Protein AF-A0A6V7PMR2-F1 (afdb_monomer)

Structure (mmCIF, N/CA/C/O backbone):
data_AF-A0A6V7PMR2-F1
#
_entry.id   AF-A0A6V7PMR2-F1
#
loop_
_atom_site.group_PDB
_atom_site.id
_atom_site.type_symbol
_atom_site.label_atom_id
_atom_site.label_alt_id
_atom_site.label_comp_id
_atom_site.label_asym_id
_atom_site.label_entity_id
_atom_site.label_seq_id
_atom_site.pdbx_PDB_ins_code
_atom_site.Cartn_x
_atom_site.Cartn_y
_atom_site.Cartn_z
_atom_site.occupancy
_atom_site.B_iso_or_equiv
_atom_site.auth_seq_id
_atom_site.auth_comp_id
_atom_site.auth_asym_id
_atom_site.auth_atom_id
_atom_site.pdbx_PDB_model_num
ATOM 1 N N . MET A 1 1 ? 11.634 18.131 8.651 1.00 48.59 1 MET A N 1
ATOM 2 C CA . MET A 1 1 ? 10.506 17.208 8.405 1.00 48.59 1 MET A CA 1
ATOM 3 C C . MET A 1 1 ? 11.095 15.805 8.409 1.00 48.59 1 MET A C 1
ATOM 5 O O . MET A 1 1 ? 12.036 15.586 7.660 1.00 48.59 1 MET A O 1
ATOM 9 N N . ILE A 1 2 ? 10.686 14.928 9.329 1.00 55.84 2 ILE A N 1
ATOM 10 C CA . ILE A 1 2 ? 11.237 13.565 9.428 1.00 55.84 2 ILE A CA 1
ATOM 11 C C . ILE A 1 2 ? 10.673 12.755 8.260 1.00 55.84 2 ILE A C 1
ATOM 13 O O . ILE A 1 2 ? 9.455 12.665 8.118 1.00 55.84 2 ILE A O 1
ATOM 17 N N . ASP A 1 3 ? 11.544 12.195 7.421 1.00 69.50 3 ASP A N 1
ATOM 18 C CA . ASP A 1 3 ? 11.130 11.263 6.373 1.00 69.50 3 ASP A CA 1
ATOM 19 C C . ASP A 1 3 ? 10.827 9.895 7.001 1.00 69.50 3 ASP A C 1
ATOM 21 O O . ASP A 1 3 ? 11.698 9.033 7.130 1.00 69.50 3 ASP A O 1
ATOM 25 N N . TYR A 1 4 ? 9.574 9.720 7.424 1.00 75.19 4 TYR A N 1
ATOM 26 C CA . TYR A 1 4 ? 9.059 8.473 7.997 1.00 75.19 4 TYR A CA 1
ATOM 27 C C . TYR A 1 4 ? 9.121 7.279 7.034 1.00 75.19 4 TYR A C 1
ATOM 29 O O . TYR A 1 4 ? 9.028 6.139 7.489 1.00 75.19 4 TYR A O 1
ATOM 37 N N . TRP A 1 5 ? 9.276 7.525 5.730 1.00 84.56 5 TRP A N 1
ATOM 38 C CA . TRP A 1 5 ? 9.254 6.489 4.702 1.00 84.56 5 TRP A CA 1
ATOM 39 C C . TRP A 1 5 ? 10.635 6.137 4.156 1.00 84.56 5 TRP A C 1
ATOM 41 O O . TRP A 1 5 ? 10.760 5.174 3.401 1.00 84.56 5 TRP A O 1
ATOM 51 N N . GLY A 1 6 ? 11.674 6.895 4.509 1.00 91.69 6 GLY A N 1
ATOM 52 C CA . GLY A 1 6 ? 13.027 6.718 3.985 1.00 91.69 6 GLY A CA 1
ATOM 53 C C . GLY A 1 6 ? 13.538 5.270 4.054 1.00 91.69 6 GLY A C 1
ATOM 54 O O . GLY A 1 6 ? 14.008 4.757 3.034 1.00 91.69 6 GLY A O 1
ATOM 55 N N . PRO A 1 7 ? 13.434 4.571 5.203 1.00 93.19 7 PRO A N 1
ATOM 56 C CA . PRO A 1 7 ? 13.809 3.160 5.304 1.00 93.19 7 PRO A CA 1
ATOM 57 C C . PRO A 1 7 ? 13.047 2.248 4.336 1.00 93.19 7 PRO A C 1
ATOM 59 O O . PRO A 1 7 ? 13.649 1.386 3.704 1.00 93.19 7 PRO A O 1
ATOM 62 N N . GLN A 1 8 ? 11.739 2.447 4.182 1.00 93.06 8 GLN A N 1
ATOM 63 C CA . GLN A 1 8 ? 10.887 1.587 3.362 1.00 93.06 8 GLN A CA 1
ATOM 64 C C . GLN A 1 8 ? 11.045 1.894 1.872 1.00 93.06 8 GLN A C 1
ATOM 66 O O . GLN A 1 8 ? 11.014 0.976 1.058 1.00 93.06 8 GLN A O 1
ATOM 71 N N . ARG A 1 9 ? 11.314 3.154 1.510 1.00 94.75 9 ARG A N 1
ATOM 72 C CA . ARG A 1 9 ? 11.722 3.523 0.149 1.00 94.75 9 ARG A CA 1
ATOM 73 C C . ARG A 1 9 ? 13.020 2.815 -0.240 1.00 94.75 9 ARG A C 1
ATOM 75 O O . ARG A 1 9 ? 13.055 2.192 -1.293 1.00 94.75 9 ARG A O 1
ATOM 82 N N . ARG A 1 10 ? 14.052 2.853 0.616 1.00 95.75 10 ARG A N 1
ATOM 83 C CA . ARG A 1 10 ? 15.313 2.126 0.364 1.00 95.75 10 ARG A CA 1
ATOM 84 C C . ARG A 1 10 ? 15.076 0.629 0.211 1.00 95.75 10 ARG A C 1
ATOM 86 O O . ARG A 1 10 ? 15.499 0.061 -0.781 1.00 95.75 10 ARG A O 1
ATOM 93 N N . LEU A 1 11 ? 14.305 0.029 1.120 1.00 95.12 11 LEU A N 1
ATOM 94 C CA . LEU A 1 11 ? 13.967 -1.393 1.046 1.00 95.12 11 LEU A CA 1
ATOM 95 C C . LEU A 1 11 ? 13.311 -1.772 -0.291 1.00 95.12 11 LEU A C 1
ATOM 97 O O . LEU A 1 11 ? 13.688 -2.776 -0.887 1.00 95.12 11 LEU A O 1
ATOM 101 N N . VAL A 1 12 ? 12.331 -0.993 -0.760 1.00 95.00 12 VAL A N 1
ATOM 102 C CA . VAL A 1 12 ? 11.654 -1.268 -2.036 1.00 95.00 12 VAL A CA 1
ATOM 103 C C . VAL A 1 12 ? 12.605 -1.091 -3.217 1.00 95.00 12 VAL A C 1
ATOM 105 O O . VAL A 1 12 ? 12.616 -1.946 -4.098 1.00 95.00 12 VAL A O 1
ATOM 108 N N . ALA A 1 13 ? 13.409 -0.025 -3.232 1.00 96.31 13 ALA A N 1
ATOM 109 C CA . ALA A 1 13 ? 14.390 0.203 -4.291 1.00 96.31 13 ALA A CA 1
ATOM 110 C C . ALA A 1 13 ? 15.418 -0.938 -4.364 1.00 96.31 13 ALA A C 1
ATOM 112 O O . ALA A 1 13 ? 15.549 -1.563 -5.413 1.00 96.31 13 ALA A O 1
ATOM 113 N N . ASP A 1 14 ? 16.035 -1.284 -3.231 1.00 97.19 14 ASP A N 1
ATOM 114 C CA . ASP A 1 14 ? 17.026 -2.359 -3.133 1.00 97.19 14 ASP A CA 1
ATOM 115 C C . ASP A 1 14 ? 16.423 -3.711 -3.543 1.00 97.19 14 ASP A C 1
ATOM 117 O O . ASP A 1 14 ? 17.055 -4.504 -4.240 1.00 97.19 14 ASP A O 1
ATOM 121 N N . TYR A 1 15 ? 15.176 -3.987 -3.144 1.00 95.31 15 TYR A N 1
ATOM 122 C CA . TYR A 1 15 ? 14.491 -5.222 -3.521 1.00 95.31 15 TYR A CA 1
ATOM 123 C C . TYR A 1 15 ? 14.282 -5.319 -5.036 1.00 95.31 15 TYR A C 1
ATOM 125 O O . TYR A 1 15 ? 14.539 -6.369 -5.625 1.00 95.31 15 TYR A O 1
ATOM 133 N N . VAL A 1 16 ? 13.856 -4.226 -5.677 1.00 94.81 16 VAL A N 1
ATOM 134 C CA . VAL A 1 16 ? 13.719 -4.164 -7.138 1.00 94.81 16 VAL A CA 1
ATOM 135 C C . VAL A 1 16 ? 15.071 -4.365 -7.819 1.00 94.81 16 VAL A C 1
ATOM 137 O O . VAL A 1 16 ? 15.151 -5.154 -8.756 1.00 94.81 16 VAL A O 1
ATOM 140 N N . ASP A 1 17 ? 16.139 -3.745 -7.318 1.00 95.31 17 ASP A N 1
ATOM 141 C CA . ASP A 1 17 ? 17.485 -3.884 -7.885 1.00 95.31 17 ASP A CA 1
ATOM 142 C C . ASP A 1 17 ? 18.018 -5.327 -7.756 1.00 95.31 17 ASP A C 1
ATOM 144 O O . ASP A 1 17 ? 18.665 -5.861 -8.666 1.00 95.31 17 ASP A O 1
ATOM 148 N N . VAL A 1 18 ? 17.684 -6.025 -6.664 1.00 96.00 18 VAL A N 1
ATOM 149 C CA . VAL A 1 18 ? 17.974 -7.460 -6.502 1.00 96.00 18 VAL A CA 1
ATOM 150 C C . VAL A 1 18 ? 17.210 -8.302 -7.528 1.00 96.00 18 VAL A C 1
ATOM 152 O O . VAL A 1 18 ? 17.788 -9.210 -8.126 1.00 96.00 18 VAL A O 1
ATOM 155 N N . ILE A 1 19 ? 15.927 -8.019 -7.769 1.00 94.06 19 ILE A N 1
ATOM 156 C CA . ILE A 1 19 ? 15.150 -8.711 -8.810 1.00 94.06 19 ILE A CA 1
ATOM 157 C C . ILE A 1 19 ? 15.739 -8.432 -10.200 1.00 94.06 19 ILE A C 1
ATOM 159 O O . ILE A 1 19 ? 15.947 -9.375 -10.967 1.00 94.06 19 ILE A O 1
ATOM 163 N N . ALA A 1 20 ? 16.068 -7.172 -10.489 1.00 94.25 20 ALA A N 1
ATOM 164 C CA . ALA A 1 20 ? 16.621 -6.719 -11.760 1.00 94.25 20 ALA A CA 1
ATOM 165 C C . ALA A 1 20 ? 17.977 -7.353 -12.093 1.00 94.25 20 ALA A C 1
ATOM 167 O O . ALA A 1 20 ? 18.242 -7.718 -13.239 1.00 94.25 20 ALA A O 1
ATOM 168 N N . SER A 1 21 ? 18.834 -7.513 -11.083 1.00 94.81 21 SER A N 1
ATOM 169 C CA . SER A 1 21 ? 20.148 -8.146 -11.228 1.00 94.81 21 SER A CA 1
ATOM 170 C C . SER A 1 21 ? 20.071 -9.671 -11.308 1.00 94.81 21 SER A C 1
ATOM 172 O O . SER A 1 21 ? 20.851 -10.290 -12.031 1.00 94.81 21 SER A O 1
ATOM 174 N N . LYS A 1 22 ? 19.133 -10.293 -10.585 1.00 95.50 22 LYS A N 1
ATOM 175 C CA . LYS A 1 22 ? 19.017 -11.754 -10.512 1.00 95.50 22 LYS A CA 1
ATOM 176 C C . LYS A 1 22 ? 18.285 -12.364 -11.705 1.00 95.50 22 LYS A C 1
ATOM 178 O O . LYS A 1 22 ? 18.619 -13.479 -12.107 1.00 95.50 22 LYS A O 1
ATOM 183 N N . TYR A 1 23 ? 17.278 -11.680 -12.248 1.00 92.62 23 TYR A N 1
ATOM 184 C CA . TYR A 1 23 ? 16.415 -12.233 -13.291 1.00 92.62 23 TYR A CA 1
ATOM 185 C C . TYR A 1 23 ? 16.519 -11.429 -14.593 1.00 92.62 23 TYR A C 1
ATOM 187 O O . TYR A 1 23 ? 16.136 -10.259 -14.627 1.00 92.62 23 TYR A O 1
ATOM 195 N N . PRO A 1 24 ? 16.941 -12.053 -15.711 1.00 88.62 24 PRO A N 1
ATOM 196 C CA . PRO A 1 24 ? 17.167 -11.340 -16.972 1.00 88.62 24 PRO A CA 1
ATOM 197 C C . PRO A 1 24 ? 15.885 -10.750 -17.578 1.00 88.62 24 PRO A C 1
ATOM 199 O O . PRO A 1 24 ? 15.947 -9.826 -18.387 1.00 88.62 24 PRO A O 1
ATOM 202 N N . TYR A 1 25 ? 14.717 -11.264 -17.182 1.00 90.12 25 TYR A N 1
ATOM 203 C CA . TYR A 1 25 ? 13.417 -10.799 -17.663 1.00 90.12 25 TYR A CA 1
ATOM 204 C C . TYR A 1 25 ? 13.117 -9.354 -17.266 1.00 90.12 25 TYR A C 1
ATOM 206 O O . TYR A 1 25 ? 12.487 -8.649 -18.044 1.00 90.12 25 TYR A O 1
ATOM 214 N N . TRP A 1 26 ? 13.612 -8.894 -16.111 1.00 92.75 26 TRP A N 1
ATOM 215 C CA . TRP A 1 26 ? 13.429 -7.504 -15.700 1.00 92.75 26 TRP A CA 1
ATOM 216 C C . TRP A 1 26 ? 14.076 -6.549 -16.705 1.00 92.75 26 TRP A C 1
ATOM 218 O O . TRP A 1 26 ? 13.420 -5.651 -17.221 1.00 92.75 26 TRP A O 1
ATOM 228 N N . ASN A 1 27 ? 15.345 -6.789 -17.051 1.00 89.38 27 ASN A N 1
ATOM 229 C CA . ASN A 1 27 ? 16.099 -5.929 -17.966 1.00 89.38 27 ASN A CA 1
ATOM 230 C C . ASN A 1 27 ? 15.604 -6.012 -19.418 1.00 89.38 27 ASN A C 1
ATOM 232 O O . ASN A 1 27 ? 15.819 -5.079 -20.183 1.00 89.38 27 ASN A O 1
ATOM 236 N N . ARG A 1 28 ? 14.916 -7.095 -19.809 1.00 93.12 28 ARG A N 1
ATOM 237 C CA . ARG A 1 28 ? 14.319 -7.229 -21.150 1.00 93.12 28 ARG A CA 1
ATOM 238 C C . ARG A 1 28 ? 13.232 -6.182 -21.417 1.00 93.12 28 ARG A C 1
ATOM 240 O O . ARG A 1 28 ? 13.083 -5.753 -22.558 1.00 93.12 28 ARG A O 1
ATOM 247 N N . SER A 1 29 ? 12.448 -5.834 -20.401 1.00 93.31 29 SER A N 1
ATOM 248 C CA . SER A 1 29 ? 11.294 -4.930 -20.505 1.00 93.31 29 SER A CA 1
ATOM 249 C C . SER A 1 29 ? 11.433 -3.675 -19.640 1.00 93.31 29 SER A C 1
ATOM 251 O O . SER A 1 29 ? 10.502 -2.878 -19.568 1.00 93.31 29 SER A O 1
ATOM 253 N N . GLU A 1 30 ? 12.554 -3.538 -18.928 1.00 93.19 30 GLU A N 1
ATOM 254 C CA . GLU A 1 30 ? 12.740 -2.574 -17.839 1.00 93.19 30 GLU A CA 1
ATOM 255 C C . GLU A 1 30 ? 11.598 -2.620 -16.805 1.00 93.19 30 GLU A C 1
ATOM 257 O O . GLU A 1 30 ? 11.150 -1.590 -16.300 1.00 93.19 30 GLU A O 1
ATOM 262 N N . GLY A 1 31 ? 11.087 -3.823 -16.528 1.00 93.50 31 GLY A N 1
ATOM 263 C CA . GLY A 1 31 ? 9.990 -4.057 -15.592 1.00 93.50 31 GLY A CA 1
ATOM 264 C C . GLY A 1 31 ? 8.581 -3.858 -16.166 1.00 93.50 31 GLY A C 1
ATOM 265 O O . GLY A 1 31 ? 7.621 -4.002 -15.411 1.00 93.50 31 GLY A O 1
ATOM 266 N N . ALA A 1 32 ? 8.411 -3.565 -17.462 1.00 94.88 32 ALA A N 1
ATOM 267 C CA . ALA A 1 32 ? 7.094 -3.292 -18.057 1.00 94.88 32 ALA A CA 1
ATOM 268 C C . ALA A 1 32 ? 6.144 -4.504 -18.114 1.00 94.88 32 ALA A C 1
ATOM 270 O O . ALA A 1 32 ? 4.927 -4.345 -18.101 1.00 94.88 32 ALA A O 1
ATOM 271 N N . ASP A 1 33 ? 6.686 -5.721 -18.157 1.00 93.44 33 ASP A N 1
ATOM 272 C CA . ASP A 1 33 ? 5.927 -6.981 -18.113 1.00 93.44 33 ASP A CA 1
ATOM 273 C C . ASP A 1 33 ? 5.835 -7.582 -16.696 1.00 93.44 33 ASP A C 1
ATOM 275 O O . ASP A 1 33 ? 5.447 -8.739 -16.527 1.00 93.44 33 ASP A O 1
ATOM 279 N N . ASN A 1 34 ? 6.176 -6.796 -15.668 1.00 94.56 34 ASN A N 1
ATOM 280 C CA . ASN A 1 34 ? 6.129 -7.196 -14.264 1.00 94.56 34 ASN A CA 1
ATOM 281 C C . ASN A 1 34 ? 4.988 -6.492 -13.517 1.00 94.56 34 ASN A C 1
ATOM 283 O O . ASN A 1 34 ? 4.585 -5.375 -13.851 1.00 94.56 34 ASN A O 1
ATOM 287 N N . PHE A 1 35 ? 4.508 -7.147 -12.458 1.00 94.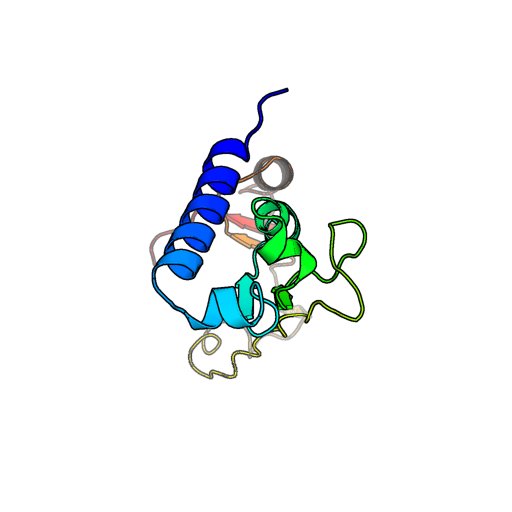56 35 PHE A N 1
ATOM 288 C CA . PHE A 1 35 ? 3.456 -6.631 -11.589 1.00 94.56 35 PHE A CA 1
ATOM 289 C C . PHE A 1 35 ? 3.976 -6.452 -10.164 1.00 94.56 35 PHE A C 1
ATOM 291 O O . PHE A 1 35 ? 4.617 -7.352 -9.622 1.00 94.56 35 PHE A O 1
ATOM 298 N N . ILE A 1 36 ? 3.629 -5.334 -9.526 1.00 93.31 36 ILE A N 1
ATOM 299 C CA . ILE A 1 36 ? 3.723 -5.184 -8.068 1.00 93.31 36 ILE A CA 1
ATOM 300 C C . ILE A 1 36 ? 2.321 -5.229 -7.475 1.00 93.31 36 ILE A C 1
ATOM 302 O O . ILE A 1 36 ? 1.429 -4.523 -7.938 1.00 93.31 36 ILE A O 1
ATOM 306 N N . VAL A 1 37 ? 2.122 -6.056 -6.451 1.00 94.56 37 VAL A N 1
ATOM 307 C CA . VAL A 1 37 ? 0.820 -6.236 -5.800 1.00 94.56 37 VAL A CA 1
ATOM 308 C C . VAL A 1 37 ? 0.903 -5.736 -4.366 1.00 94.56 37 VAL A C 1
ATOM 310 O O . VAL A 1 37 ? 1.714 -6.232 -3.587 1.00 94.56 37 VAL A O 1
ATOM 313 N N . SER A 1 38 ? 0.074 -4.761 -3.996 1.00 91.38 38 SER A N 1
ATOM 314 C CA . SER A 1 38 ? -0.011 -4.295 -2.609 1.00 91.38 38 SER A CA 1
ATOM 315 C C . SER A 1 38 ? -1.346 -3.629 -2.313 1.00 91.38 38 SER A C 1
ATOM 317 O O . SER A 1 38 ? -1.793 -2.741 -3.030 1.00 91.38 38 SER A O 1
ATOM 319 N N . CYS A 1 39 ? -1.977 -4.024 -1.212 1.00 88.19 39 CYS A N 1
ATOM 320 C CA . CYS A 1 39 ? -3.272 -3.475 -0.807 1.00 88.19 39 CYS A CA 1
ATOM 321 C C . CYS A 1 39 ? -3.222 -2.405 0.263 1.00 88.19 39 CYS A C 1
ATOM 323 O O . CYS A 1 39 ? -4.254 -1.902 0.695 1.00 88.19 39 CYS A O 1
ATOM 325 N N . HIS A 1 40 ? -2.028 -2.061 0.703 1.00 88.25 40 HIS A N 1
ATOM 326 C CA . HIS A 1 40 ? -1.869 -1.057 1.726 1.00 88.25 40 HIS A CA 1
ATOM 327 C C . HIS A 1 40 ? -1.756 0.322 1.061 1.00 88.25 40 HIS A C 1
ATOM 329 O O . HIS A 1 40 ? -1.189 0.458 -0.024 1.00 88.25 40 HIS A O 1
ATOM 335 N N . ASP A 1 41 ? -2.305 1.341 1.715 1.00 82.88 41 ASP A N 1
ATOM 336 C CA . ASP A 1 41 ? -2.449 2.716 1.208 1.00 82.88 41 ASP A CA 1
ATOM 337 C C . ASP A 1 41 ? -1.142 3.378 0.723 1.00 82.88 41 ASP A C 1
ATOM 339 O O . ASP A 1 41 ? -1.158 4.127 -0.244 1.00 82.88 41 ASP A O 1
ATOM 343 N N . TRP A 1 42 ? 0.004 3.046 1.315 1.00 88.69 42 TRP A N 1
ATOM 344 C CA . TRP A 1 42 ? 1.343 3.503 0.926 1.00 88.69 42 TRP A CA 1
ATOM 345 C C . TRP A 1 42 ? 1.889 2.951 -0.400 1.00 88.69 42 TRP A C 1
ATOM 347 O O . TRP A 1 42 ? 2.945 3.400 -0.852 1.00 88.69 42 TRP A O 1
ATOM 357 N N . ALA A 1 43 ? 1.226 1.977 -1.032 1.00 91.44 43 ALA A N 1
ATOM 358 C CA . ALA A 1 43 ? 1.738 1.313 -2.232 1.00 91.44 43 ALA A CA 1
ATOM 359 C C . ALA A 1 43 ? 2.042 2.268 -3.404 1.00 91.44 43 ALA A C 1
ATOM 361 O O . ALA A 1 43 ? 3.135 2.157 -3.974 1.00 91.44 43 ALA A O 1
ATOM 362 N N . PRO A 1 44 ? 1.165 3.235 -3.750 1.00 91.56 44 PRO A N 1
ATOM 363 C CA . PRO A 1 44 ? 1.470 4.212 -4.792 1.00 91.56 44 PRO A CA 1
ATOM 364 C C . PRO A 1 44 ? 2.741 5.002 -4.471 1.00 91.56 44 PRO A C 1
ATOM 366 O O . PRO A 1 44 ? 3.621 5.136 -5.320 1.00 91.56 44 PRO A O 1
ATOM 369 N N . TYR A 1 45 ? 2.888 5.444 -3.221 1.00 91.56 45 TYR A N 1
ATOM 370 C CA . TYR A 1 45 ? 4.029 6.238 -2.779 1.00 91.56 45 TYR A CA 1
ATOM 371 C C . TYR A 1 45 ? 5.344 5.445 -2.796 1.00 91.56 45 TYR A C 1
ATOM 373 O O . TYR A 1 45 ? 6.345 5.911 -3.346 1.00 91.56 45 TYR A O 1
ATOM 381 N N . LEU A 1 46 ? 5.352 4.235 -2.225 1.00 93.31 46 LEU A N 1
ATOM 382 C CA . LEU A 1 46 ? 6.556 3.406 -2.156 1.00 93.31 46 LEU A CA 1
ATOM 383 C C . LEU A 1 46 ? 6.996 2.869 -3.514 1.00 93.31 46 LEU A C 1
ATOM 385 O O . LEU A 1 46 ? 8.195 2.727 -3.738 1.00 93.31 46 LEU A O 1
ATOM 389 N N . SER A 1 47 ? 6.065 2.622 -4.440 1.00 93.81 47 SER A N 1
ATOM 390 C CA . SER A 1 47 ? 6.432 2.243 -5.810 1.00 93.81 47 SER A CA 1
ATOM 391 C C . SER A 1 47 ? 7.299 3.310 -6.494 1.00 93.81 47 SER A C 1
ATOM 393 O O . SER A 1 47 ? 8.128 2.981 -7.333 1.00 93.81 47 SER A O 1
ATOM 395 N N . GLY A 1 48 ? 7.186 4.575 -6.065 1.00 93.31 48 GLY A N 1
ATOM 396 C CA . GLY A 1 48 ? 8.012 5.692 -6.528 1.00 93.31 48 GLY A CA 1
ATOM 397 C C . GLY A 1 48 ? 9.438 5.699 -5.977 1.00 93.31 48 GLY A C 1
ATOM 398 O O . GLY A 1 48 ? 10.170 6.662 -6.207 1.00 93.31 48 GLY A O 1
ATO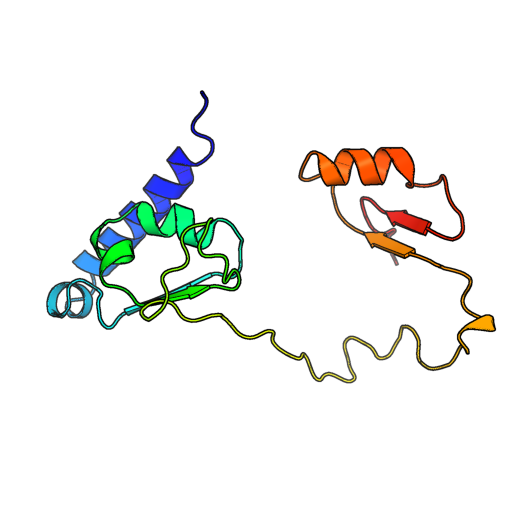M 399 N N . ALA A 1 49 ? 9.839 4.687 -5.205 1.00 95.00 49 ALA A N 1
ATOM 400 C CA . ALA A 1 49 ? 11.210 4.545 -4.731 1.00 95.00 49 ALA A CA 1
ATOM 401 C C . ALA A 1 49 ? 12.179 4.076 -5.829 1.00 95.00 49 ALA A C 1
ATOM 403 O O . ALA A 1 49 ? 13.356 4.415 -5.762 1.00 95.00 49 ALA A O 1
ATOM 404 N N . ASN A 1 50 ? 11.685 3.365 -6.850 1.00 95.25 50 ASN A N 1
ATOM 405 C CA . ASN A 1 50 ? 12.451 2.985 -8.035 1.00 95.25 50 ASN A CA 1
ATOM 406 C C . ASN A 1 50 ? 11.750 3.544 -9.298 1.00 95.25 50 ASN A C 1
ATOM 408 O O . ASN A 1 50 ? 10.580 3.228 -9.530 1.00 95.25 50 ASN A O 1
ATOM 412 N N . PRO A 1 51 ? 12.421 4.372 -10.125 1.00 93.69 51 PRO A N 1
ATOM 413 C CA . PRO A 1 51 ? 11.792 4.997 -11.291 1.00 93.69 51 PRO A CA 1
ATOM 414 C C . PRO A 1 51 ? 11.275 4.013 -12.348 1.00 93.69 51 PRO A C 1
ATOM 416 O O . PRO A 1 51 ? 10.234 4.275 -12.948 1.00 93.69 51 PRO A O 1
ATOM 419 N N . GLN A 1 52 ? 11.972 2.893 -12.574 1.00 93.81 52 GLN A N 1
ATOM 420 C CA . GLN A 1 52 ? 11.546 1.873 -13.540 1.00 93.81 52 GLN A CA 1
ATOM 421 C C . GLN A 1 52 ? 10.314 1.128 -13.029 1.00 93.81 52 GLN A C 1
ATOM 423 O O . GLN A 1 52 ? 9.342 0.991 -13.767 1.00 93.81 52 GLN A O 1
ATOM 428 N N . LEU A 1 53 ? 10.301 0.753 -11.743 1.00 95.00 53 LEU A N 1
ATOM 429 C CA . LEU A 1 53 ? 9.115 0.172 -11.108 1.00 95.00 53 LEU A CA 1
ATOM 430 C C . LEU A 1 53 ? 7.898 1.097 -11.254 1.00 95.00 53 LEU A C 1
ATOM 432 O O . LEU A 1 53 ? 6.824 0.651 -11.643 1.00 95.00 53 LEU A O 1
ATOM 43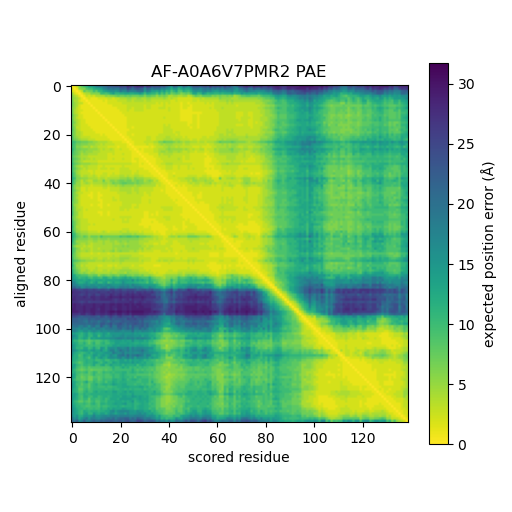6 N N . TYR A 1 54 ? 8.055 2.385 -10.936 1.00 94.81 54 TYR A N 1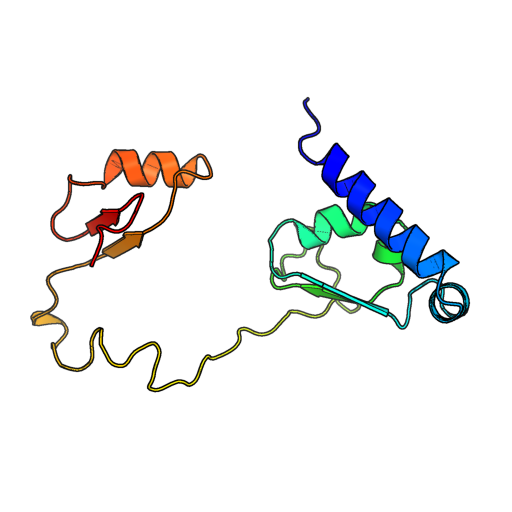
ATOM 437 C CA . TYR A 1 54 ? 6.940 3.330 -10.973 1.00 94.81 54 TYR A CA 1
ATOM 438 C C . TYR A 1 54 ? 6.408 3.539 -12.393 1.00 94.81 54 TYR A C 1
ATOM 440 O O . TYR A 1 54 ? 5.200 3.489 -12.628 1.00 94.81 54 TYR A O 1
ATOM 448 N N . LYS A 1 55 ? 7.317 3.786 -13.342 1.00 94.88 55 LYS A N 1
ATOM 449 C CA . LYS A 1 55 ? 6.975 4.194 -14.705 1.00 94.88 55 LYS A CA 1
ATOM 450 C C . LYS A 1 55 ? 6.524 3.025 -15.575 1.00 94.88 55 LYS A C 1
ATOM 452 O O . LYS A 1 55 ? 5.586 3.189 -16.351 1.00 94.88 55 LYS A O 1
ATOM 457 N N . ASN A 1 56 ? 7.198 1.883 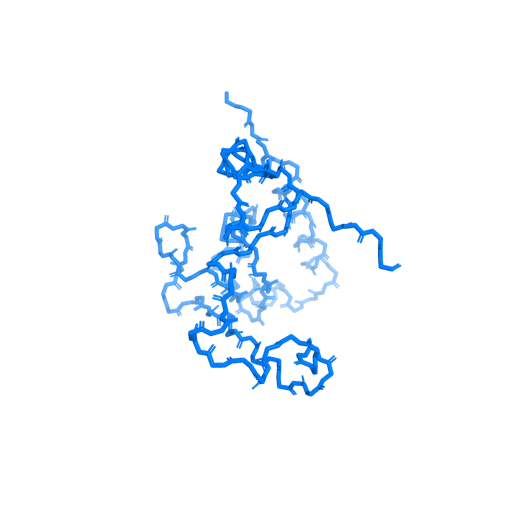-15.467 1.00 95.44 56 ASN A N 1
ATOM 458 C CA . ASN A 1 56 ? 7.061 0.801 -16.434 1.00 95.44 56 ASN A CA 1
ATOM 459 C C . ASN A 1 56 ? 6.144 -0.310 -15.916 1.00 95.44 56 ASN A C 1
ATOM 461 O O . ASN A 1 56 ? 5.296 -0.786 -16.665 1.00 95.44 56 ASN A O 1
ATOM 465 N N . SER A 1 57 ? 6.292 -0.720 -14.653 1.00 95.94 57 SER A N 1
ATOM 466 C CA . SER A 1 57 ? 5.561 -1.874 -14.123 1.00 95.94 57 SER A CA 1
ATOM 467 C C . SER A 1 57 ? 4.077 -1.602 -13.899 1.00 95.94 57 SER A C 1
ATOM 469 O O . SER A 1 57 ? 3.650 -0.491 -13.568 1.00 95.94 57 SER A O 1
ATOM 471 N N . ILE A 1 58 ? 3.283 -2.667 -14.005 1.00 96.62 58 ILE A N 1
ATOM 472 C CA . ILE A 1 58 ? 1.855 -2.627 -13.703 1.00 96.62 58 ILE A CA 1
ATOM 473 C C . ILE A 1 58 ? 1.681 -2.709 -12.185 1.00 96.62 58 ILE A C 1
ATOM 475 O O . ILE A 1 58 ? 2.091 -3.679 -11.541 1.00 96.62 58 ILE A O 1
ATOM 479 N N . ARG A 1 59 ? 1.052 -1.698 -11.586 1.00 96.06 59 ARG A N 1
ATOM 480 C CA . ARG A 1 59 ? 0.780 -1.688 -10.145 1.00 96.06 59 ARG A CA 1
ATOM 481 C C . ARG A 1 59 ? -0.631 -2.191 -9.892 1.00 96.06 59 ARG A C 1
ATOM 483 O O . ARG A 1 59 ? -1.601 -1.581 -10.332 1.00 96.06 59 ARG A O 1
ATOM 490 N N . VAL A 1 60 ? -0.733 -3.305 -9.180 1.00 95.81 60 VAL A N 1
ATOM 491 C CA . VAL A 1 60 ? -1.992 -3.893 -8.726 1.00 95.81 60 VAL A CA 1
ATOM 492 C C . VAL A 1 60 ? -2.220 -3.462 -7.280 1.00 95.81 60 VAL A C 1
ATOM 494 O O . VAL A 1 60 ? -1.602 -3.996 -6.356 1.00 95.81 60 VAL A O 1
ATOM 497 N N . ILE A 1 61 ? -3.070 -2.458 -7.079 1.00 94.31 61 ILE A N 1
ATOM 498 C CA . ILE A 1 61 ? -3.215 -1.774 -5.787 1.00 94.31 61 ILE A CA 1
ATOM 499 C C . ILE A 1 61 ? -4.667 -1.664 -5.337 1.00 94.31 61 ILE A C 1
ATOM 501 O O . ILE A 1 61 ? -5.564 -1.497 -6.153 1.00 94.31 61 ILE A O 1
ATOM 505 N N . CYS A 1 62 ? -4.926 -1.755 -4.030 1.00 90.62 62 CYS A N 1
ATOM 506 C CA . CYS A 1 62 ? -6.299 -1.634 -3.512 1.00 90.62 62 CYS A CA 1
ATOM 507 C C . CYS A 1 62 ? -6.845 -0.193 -3.590 1.00 90.62 62 CYS A C 1
ATOM 509 O O . CYS A 1 62 ? -8.053 0.005 -3.690 1.00 90.62 62 CYS A O 1
ATOM 511 N N . ASN A 1 63 ? -5.976 0.822 -3.532 1.00 85.38 63 ASN A N 1
ATOM 512 C CA . ASN A 1 63 ? -6.383 2.224 -3.557 1.00 85.38 63 ASN A CA 1
ATOM 513 C C . ASN A 1 63 ? -6.388 2.769 -4.995 1.00 85.38 63 ASN A C 1
ATOM 515 O O . ASN A 1 63 ? -5.336 2.897 -5.616 1.00 85.38 63 ASN A O 1
ATOM 519 N N . ALA A 1 64 ? -7.574 3.107 -5.506 1.00 90.19 64 ALA A N 1
ATOM 520 C CA . ALA A 1 64 ? -7.776 3.658 -6.848 1.00 90.19 64 ALA A CA 1
ATOM 521 C C . ALA A 1 64 ? -7.713 5.199 -6.907 1.00 90.19 64 ALA A C 1
ATOM 523 O O . ALA A 1 64 ? -8.138 5.806 -7.896 1.00 90.19 64 ALA A O 1
ATOM 524 N N . ASN A 1 65 ? -7.264 5.854 -5.833 1.00 91.00 65 ASN A N 1
ATOM 525 C CA . ASN A 1 65 ? -7.285 7.304 -5.729 1.00 91.00 65 ASN A CA 1
ATOM 526 C C . ASN A 1 65 ? -6.164 7.953 -6.560 1.00 91.00 65 ASN A C 1
ATOM 528 O O . ASN A 1 65 ? -4.979 7.865 -6.236 1.00 91.00 65 ASN A O 1
ATOM 532 N N . MET A 1 66 ? -6.550 8.670 -7.619 1.00 92.50 66 MET A N 1
ATOM 533 C CA . MET A 1 66 ? -5.608 9.392 -8.482 1.00 92.50 66 MET A CA 1
ATOM 534 C C . MET A 1 66 ? -4.848 10.498 -7.747 1.00 92.50 66 MET A C 1
ATOM 536 O O . MET A 1 66 ? -3.698 10.760 -8.090 1.00 92.50 66 MET A O 1
ATOM 540 N N . SER A 1 67 ? -5.446 11.138 -6.731 1.00 91.50 67 SER A N 1
ATOM 541 C CA . SER A 1 67 ? -4.740 12.173 -5.961 1.00 91.50 67 SER A CA 1
ATOM 542 C C . SER A 1 67 ? -3.619 11.600 -5.096 1.00 91.50 67 SER A C 1
ATOM 544 O O . SER A 1 67 ? -2.758 12.343 -4.639 1.00 91.50 67 SER A O 1
ATOM 546 N N . GLU A 1 68 ? -3.628 10.286 -4.868 1.00 89.00 68 GLU A N 1
ATOM 547 C CA . GLU A 1 68 ? -2.623 9.563 -4.086 1.00 89.00 68 GLU A CA 1
ATOM 548 C C . GLU A 1 68 ? -1.651 8.778 -4.976 1.00 89.00 68 GLU A C 1
ATOM 550 O O . GLU A 1 68 ? -0.837 8.011 -4.474 1.00 89.00 68 GLU A O 1
ATOM 555 N N . GLY A 1 69 ? -1.689 9.001 -6.294 1.00 90.31 69 GLY A N 1
ATOM 556 C CA . GLY A 1 69 ? -0.710 8.458 -7.234 1.00 90.31 69 GLY A CA 1
ATOM 557 C C . GLY A 1 69 ? -1.178 7.255 -8.047 1.00 90.31 69 GLY A C 1
ATOM 558 O O . GLY A 1 69 ? -0.335 6.653 -8.704 1.00 90.31 69 GLY A O 1
ATOM 559 N N . PHE A 1 70 ? -2.470 6.904 -8.043 1.00 93.94 70 PHE A N 1
ATOM 560 C CA . PHE A 1 70 ? -3.028 5.924 -8.987 1.00 93.94 70 PHE A CA 1
ATOM 561 C C . PHE A 1 70 ? -3.016 6.470 -10.429 1.00 93.94 70 PHE A C 1
ATOM 563 O O . PHE A 1 70 ? -3.549 7.547 -10.704 1.00 93.94 70 PHE A O 1
ATOM 570 N N . GLU A 1 71 ? -2.464 5.706 -11.370 1.00 94.62 71 GLU A N 1
ATOM 571 C CA . GLU A 1 71 ? -2.333 6.059 -12.785 1.00 94.62 71 GLU A CA 1
ATOM 572 C C . GLU A 1 71 ? -3.340 5.296 -13.654 1.00 94.62 71 GLU A C 1
ATOM 574 O O . GLU A 1 71 ? -3.199 4.102 -13.933 1.00 94.62 71 GLU A O 1
ATOM 579 N N . ARG A 1 72 ? -4.362 6.011 -14.140 1.00 93.62 72 ARG A N 1
ATOM 580 C CA . ARG A 1 72 ? -5.358 5.449 -15.064 1.00 93.62 72 ARG A CA 1
ATOM 581 C C . ARG A 1 72 ? -4.704 4.969 -16.359 1.00 93.62 72 ARG A C 1
ATOM 583 O O . ARG A 1 72 ? -3.887 5.670 -16.943 1.00 93.62 72 ARG A O 1
ATOM 590 N N . GLY A 1 73 ? -5.123 3.798 -16.834 1.00 93.06 73 GLY A N 1
ATOM 591 C CA . GLY A 1 73 ? -4.607 3.193 -18.066 1.00 93.06 73 GLY A CA 1
ATOM 592 C C . GLY A 1 73 ? -3.305 2.404 -17.891 1.00 93.06 73 GLY A C 1
ATOM 593 O O . GLY A 1 73 ? -2.915 1.713 -18.826 1.00 93.06 73 GLY A O 1
ATOM 594 N N . LYS A 1 74 ? -2.675 2.460 -16.708 1.00 94.38 74 LYS A N 1
ATOM 595 C CA . LYS A 1 74 ? -1.501 1.650 -16.343 1.00 94.38 74 LYS A CA 1
ATOM 596 C C . LYS A 1 74 ? -1.773 0.765 -15.130 1.00 94.38 74 LYS A C 1
ATOM 598 O O . LYS A 1 74 ? -1.517 -0.434 -15.175 1.00 94.38 74 LYS A O 1
ATOM 603 N N . ASP A 1 75 ? -2.288 1.350 -14.053 1.00 95.69 75 ASP A N 1
ATOM 604 C CA . ASP A 1 75 ? -2.525 0.627 -12.809 1.00 95.69 75 ASP A CA 1
ATOM 605 C C . ASP A 1 75 ? -3.849 -0.139 -12.832 1.00 95.69 75 ASP A C 1
ATOM 607 O O . ASP A 1 75 ? -4.817 0.237 -13.500 1.00 95.69 75 ASP A O 1
ATOM 611 N N . VAL A 1 76 ? -3.896 -1.208 -12.039 1.00 95.56 76 VAL A N 1
ATOM 612 C CA . VAL A 1 76 ? -5.054 -2.086 -11.886 1.00 95.56 76 VAL A CA 1
ATOM 613 C C . VAL A 1 76 ? -5.489 -2.072 -10.428 1.00 95.56 76 VAL A C 1
ATOM 615 O O . VAL A 1 76 ? -4.670 -2.190 -9.518 1.00 95.56 76 VAL A O 1
ATOM 618 N N . THR A 1 77 ? -6.790 -1.943 -10.184 1.00 92.81 77 THR A N 1
ATOM 619 C CA . THR A 1 77 ? -7.316 -2.058 -8.825 1.00 92.81 77 THR A CA 1
ATOM 620 C C . THR A 1 77 ? -7.338 -3.523 -8.404 1.00 92.81 77 THR A C 1
ATOM 622 O O . THR A 1 77 ? -7.852 -4.368 -9.139 1.00 92.81 77 THR A O 1
ATOM 625 N N . LEU A 1 78 ? -6.789 -3.853 -7.229 1.00 90.75 78 LEU A N 1
ATOM 626 C CA . LEU A 1 78 ? -6.978 -5.196 -6.685 1.00 90.75 78 LEU A CA 1
ATOM 627 C C . LEU A 1 78 ? -8.445 -5.320 -6.245 1.00 90.75 78 LEU A C 1
ATOM 629 O O . LEU A 1 78 ? -8.867 -4.561 -5.369 1.00 90.75 78 LEU A O 1
ATOM 633 N N . PRO A 1 79 ? -9.237 -6.229 -6.841 1.00 83.25 79 PRO A N 1
ATOM 634 C CA . PRO A 1 79 ? -10.634 -6.367 -6.473 1.00 83.25 79 PRO A CA 1
ATOM 635 C C . PRO A 1 79 ? -10.749 -6.884 -5.041 1.00 83.25 79 PRO A C 1
ATOM 637 O O . PRO A 1 79 ? -9.964 -7.728 -4.599 1.00 83.25 79 PRO A O 1
ATOM 640 N N . GLU A 1 80 ? -11.772 -6.415 -4.331 1.00 76.69 80 GLU A N 1
ATOM 641 C CA . GLU A 1 80 ? -12.125 -6.980 -3.037 1.00 76.69 80 GLU A CA 1
ATOM 642 C C . GLU A 1 80 ? -12.396 -8.479 -3.186 1.00 76.69 80 GLU A C 1
ATOM 644 O O . GLU A 1 80 ? -13.225 -8.922 -3.990 1.00 76.69 80 GLU A O 1
ATOM 649 N N . VAL A 1 81 ? -11.692 -9.285 -2.394 1.00 71.00 81 VAL A N 1
ATOM 650 C CA . VAL A 1 81 ? -11.950 -10.719 -2.351 1.00 71.00 81 VAL A CA 1
ATOM 651 C C . VAL A 1 81 ? -13.211 -10.937 -1.528 1.00 71.00 81 VAL A C 1
ATOM 653 O O . VAL A 1 81 ? -13.204 -10.823 -0.303 1.00 71.00 81 VAL A O 1
ATOM 656 N N . ASN A 1 82 ? -14.306 -11.294 -2.198 1.00 66.06 82 ASN A N 1
ATOM 657 C CA . ASN A 1 82 ? -15.496 -11.785 -1.517 1.00 66.06 82 ASN A CA 1
ATOM 658 C C . ASN A 1 82 ? -15.188 -13.170 -0.935 1.00 66.06 82 ASN A C 1
ATOM 660 O O . ASN A 1 82 ? -15.254 -14.186 -1.633 1.00 66.06 82 ASN A O 1
ATOM 664 N N . VAL A 1 83 ? -14.819 -13.207 0.345 1.00 63.75 83 VAL A N 1
ATOM 665 C CA . VAL A 1 83 ? -14.539 -14.448 1.066 1.00 63.75 83 VAL A CA 1
ATOM 666 C C . VAL A 1 83 ? -15.853 -15.205 1.288 1.00 63.75 83 VAL A C 1
ATOM 668 O O . VAL A 1 83 ? -16.501 -15.107 2.330 1.00 63.75 83 VAL A O 1
ATOM 671 N N . LYS A 1 84 ? -16.269 -15.988 0.287 1.00 60.75 84 LYS A N 1
ATOM 672 C CA . LYS A 1 84 ? -17.445 -16.863 0.371 1.00 60.75 84 LYS A CA 1
ATOM 673 C C . LYS A 1 84 ? -17.106 -18.106 1.186 1.00 60.75 84 LYS A C 1
ATOM 675 O O . LYS A 1 84 ? -16.805 -19.165 0.648 1.00 60.75 84 LYS A O 1
ATOM 680 N N . GLY A 1 85 ? -17.167 -17.975 2.507 1.00 53.44 85 GLY A N 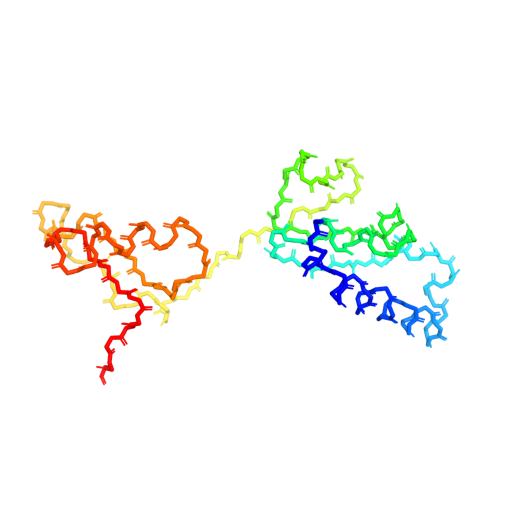1
ATOM 681 C CA . GLY A 1 85 ? -16.891 -19.062 3.437 1.00 53.44 85 GLY A CA 1
ATOM 682 C C . GLY A 1 85 ? -17.916 -19.124 4.558 1.00 53.44 85 GLY A C 1
ATOM 683 O O . GLY A 1 85 ? -17.916 -18.289 5.458 1.00 53.44 85 GLY A O 1
ATOM 684 N N . ARG A 1 86 ? -18.703 -20.208 4.588 1.00 50.28 86 ARG A N 1
ATOM 685 C CA . ARG A 1 86 ? -19.532 -20.635 5.735 1.00 50.28 86 ARG A CA 1
ATOM 686 C C . ARG A 1 86 ? -18.725 -20.843 7.035 1.00 50.28 86 ARG A C 1
ATOM 688 O O . ARG A 1 86 ? -19.311 -21.256 8.024 1.00 50.28 86 ARG A O 1
ATOM 695 N N . HIS A 1 87 ? -17.412 -20.606 7.040 1.00 53.44 87 HIS A N 1
ATOM 696 C CA . HIS A 1 87 ? -16.510 -20.854 8.166 1.00 53.44 87 HIS A CA 1
ATOM 697 C C . HIS A 1 87 ? -15.990 -19.590 8.869 1.00 53.44 87 HIS A C 1
ATOM 699 O O . HIS A 1 87 ? -15.575 -19.693 10.013 1.00 53.44 87 HIS A O 1
ATOM 705 N N . LEU A 1 88 ? -16.068 -18.401 8.253 1.00 52.12 88 LEU A N 1
ATOM 706 C CA . LEU A 1 88 ? -15.653 -17.148 8.914 1.00 52.12 88 LEU A CA 1
ATOM 707 C C . LEU A 1 88 ? -16.832 -16.356 9.501 1.00 52.12 88 LEU A C 1
ATOM 709 O O . LEU A 1 88 ? -16.643 -15.543 10.396 1.00 52.12 88 LEU A O 1
ATOM 713 N N . LEU A 1 89 ? -18.060 -16.630 9.046 1.00 48.94 89 LEU A N 1
ATOM 714 C CA . LEU A 1 89 ? -19.272 -15.899 9.448 1.00 48.94 89 LEU A CA 1
ATOM 715 C C . LEU A 1 89 ? -20.364 -16.787 10.060 1.00 48.94 89 LEU A C 1
ATOM 717 O O . LEU A 1 89 ? -21.496 -16.344 10.231 1.00 48.94 89 LEU A O 1
ATOM 721 N N . ARG A 1 90 ? -20.069 -18.045 10.414 1.00 45.84 90 ARG A N 1
ATOM 722 C CA . ARG A 1 90 ? -21.104 -18.938 10.970 1.00 45.84 90 ARG A CA 1
ATOM 723 C C . ARG A 1 90 ? -21.588 -18.552 12.372 1.00 45.84 90 ARG A C 1
ATOM 725 O O . ARG A 1 90 ? -22.582 -19.114 12.816 1.00 45.84 90 ARG A O 1
ATOM 732 N N . HIS A 1 91 ? -20.934 -17.602 13.043 1.00 49.84 91 HIS A N 1
ATOM 733 C CA . HIS A 1 91 ? -21.207 -17.309 14.452 1.00 49.84 91 HIS A CA 1
ATOM 734 C C . HIS A 1 91 ? -21.725 -15.909 14.775 1.00 49.84 91 HIS A C 1
ATOM 736 O O . HIS A 1 91 ? -22.207 -15.715 15.886 1.00 49.84 91 HIS A O 1
ATOM 742 N N . TYR A 1 92 ? -21.728 -14.955 13.843 1.00 53.16 92 TYR A N 1
ATOM 743 C CA . TYR A 1 92 ? -22.175 -13.601 14.168 1.00 53.16 92 TYR A CA 1
ATOM 744 C C . TYR A 1 92 ? -23.233 -13.118 13.179 1.00 53.16 92 TYR A C 1
ATOM 746 O O . TYR A 1 92 ? -22.942 -12.717 12.061 1.00 53.16 92 TYR A O 1
ATOM 754 N N . THR A 1 93 ? -24.479 -13.126 13.660 1.00 54.94 93 THR A N 1
ATOM 755 C CA . THR A 1 93 ? -25.651 -12.400 13.135 1.00 54.94 93 THR A CA 1
ATOM 756 C C . THR A 1 93 ? -26.423 -13.014 11.961 1.00 54.94 93 THR A C 1
ATOM 758 O O . THR A 1 93 ? -26.513 -12.423 10.894 1.00 54.94 93 THR A O 1
ATOM 761 N N . ILE A 1 94 ? -27.113 -14.144 12.171 1.00 51.94 94 ILE A N 1
ATOM 762 C CA . ILE A 1 94 ? -28.224 -14.529 11.263 1.00 51.94 94 ILE A CA 1
ATOM 763 C C . ILE A 1 94 ? -29.614 -14.539 11.933 1.00 51.94 94 ILE A C 1
ATOM 765 O O . ILE A 1 94 ? -30.605 -14.430 11.225 1.00 51.94 94 ILE A O 1
ATOM 769 N N . ASN A 1 95 ? -29.753 -14.503 13.268 1.00 56.84 95 ASN A N 1
ATOM 770 C CA . ASN A 1 95 ? -31.074 -14.751 13.889 1.00 56.84 95 ASN A CA 1
ATOM 771 C C . ASN A 1 95 ? -31.706 -13.606 14.708 1.00 56.84 95 ASN A C 1
ATOM 773 O O . ASN A 1 95 ? -32.695 -13.854 15.393 1.00 56.84 95 ASN A O 1
ATOM 777 N N . ARG A 1 96 ? -31.196 -12.362 14.674 1.00 62.72 96 ARG A N 1
ATOM 778 C CA . ARG A 1 96 ? -31.870 -11.227 15.348 1.00 62.72 96 ARG A CA 1
ATOM 779 C C . ARG A 1 96 ? -32.429 -10.213 14.341 1.00 62.72 96 ARG A C 1
ATOM 781 O O . ARG A 1 96 ? -31.640 -9.686 13.546 1.00 62.72 96 ARG A O 1
ATOM 788 N N . PRO A 1 97 ? -33.748 -9.915 14.378 1.00 76.50 97 PRO A N 1
ATOM 789 C CA . PRO A 1 97 ? -34.334 -8.854 13.563 1.00 76.50 97 PRO A CA 1
ATOM 790 C C . PRO A 1 97 ? -33.676 -7.507 13.904 1.00 76.50 97 PRO A C 1
ATOM 792 O O . PRO A 1 97 ? -33.129 -7.376 15.002 1.00 76.50 97 PRO A O 1
ATOM 795 N N . PRO A 1 98 ? -33.713 -6.503 13.007 1.00 73.50 98 PRO A N 1
ATOM 796 C CA . PRO A 1 98 ? -33.111 -5.190 13.253 1.00 73.50 98 PRO A CA 1
ATOM 797 C C . PRO A 1 98 ? -33.503 -4.579 14.606 1.00 73.50 98 PRO A C 1
ATOM 799 O O . PRO A 1 98 ? -32.649 -4.049 15.303 1.00 73.50 98 PRO A O 1
ATOM 802 N N . THR A 1 99 ? -34.756 -4.767 15.027 1.00 79.69 99 THR A N 1
ATOM 803 C CA . THR A 1 99 ? -35.301 -4.324 16.323 1.00 79.69 99 THR A CA 1
ATOM 804 C C . THR A 1 99 ? -34.705 -5.032 17.544 1.00 79.69 99 THR A C 1
ATOM 806 O O . THR A 1 99 ? -34.800 -4.520 18.652 1.00 79.69 99 THR A O 1
ATOM 809 N N . GLY A 1 100 ? -34.096 -6.208 17.372 1.00 79.12 100 GLY A N 1
ATOM 810 C CA . GLY A 1 100 ? -33.445 -6.972 18.441 1.00 79.12 100 GLY A CA 1
ATOM 811 C C . GLY A 1 100 ? -31.934 -6.741 18.550 1.00 79.12 100 GLY A C 1
ATOM 812 O O . GLY A 1 100 ? -31.275 -7.384 19.377 1.00 79.12 100 GLY A O 1
ATOM 813 N N . ARG A 1 101 ? -31.355 -5.888 17.695 1.00 82.88 101 ARG A N 1
ATOM 814 C CA . ARG A 1 101 ? -29.928 -5.541 17.724 1.00 82.88 101 ARG A CA 1
ATOM 815 C C . ARG A 1 101 ? -29.721 -4.385 18.700 1.00 82.88 101 ARG A C 1
ATOM 817 O O . ARG A 1 101 ? -30.309 -3.330 18.530 1.00 82.88 101 ARG A O 1
ATOM 824 N N . THR A 1 102 ? -28.889 -4.600 19.713 1.00 86.19 102 THR A N 1
ATOM 825 C CA . THR A 1 102 ? -28.593 -3.611 20.768 1.00 86.19 102 THR A CA 1
ATOM 826 C C . THR A 1 102 ? -27.236 -2.931 20.588 1.00 86.19 102 THR A C 1
ATOM 828 O O . THR A 1 102 ? -26.868 -2.092 21.397 1.00 86.19 102 THR A O 1
ATOM 831 N N . ILE A 1 103 ? -26.465 -3.336 19.574 1.00 89.06 103 ILE A N 1
ATOM 832 C CA . ILE A 1 103 ? -25.161 -2.759 19.237 1.00 89.06 103 ILE A CA 1
ATOM 833 C C . ILE A 1 103 ? -25.338 -1.986 17.930 1.00 89.06 103 ILE A C 1
ATOM 835 O O . ILE A 1 103 ? -25.658 -2.585 16.901 1.00 89.06 103 ILE A O 1
ATOM 839 N N . LEU A 1 104 ? -25.137 -0.672 17.993 1.00 90.44 104 LEU A N 1
ATOM 840 C CA . LEU A 1 104 ? -25.121 0.252 16.864 1.00 90.44 104 LEU A CA 1
ATOM 841 C C . LEU A 1 104 ? -23.804 0.158 16.084 1.00 90.44 104 LEU A C 1
ATOM 843 O O . LEU A 1 104 ? -23.811 0.160 14.855 1.00 90.44 104 LEU A O 1
ATOM 847 N N . GLY A 1 105 ? -22.676 0.065 16.790 1.00 90.50 105 GLY A N 1
ATOM 848 C CA . GLY A 1 105 ? -21.346 0.068 16.187 1.00 90.50 105 GLY A CA 1
ATOM 849 C C . GLY A 1 105 ? -20.377 -0.847 16.919 1.00 90.50 105 GLY A C 1
ATOM 850 O O . GLY A 1 105 ? -20.450 -1.001 18.135 1.00 90.50 105 GLY A O 1
ATOM 851 N N . PHE A 1 106 ? -19.458 -1.452 16.169 1.00 92.12 106 PHE A N 1
ATOM 852 C CA . PHE A 1 106 ? -18.383 -2.267 16.721 1.00 92.12 106 PHE A CA 1
ATOM 853 C C . PHE A 1 106 ? -17.047 -1.887 16.087 1.00 92.12 106 PHE A C 1
ATOM 855 O O . PHE A 1 106 ? -16.935 -1.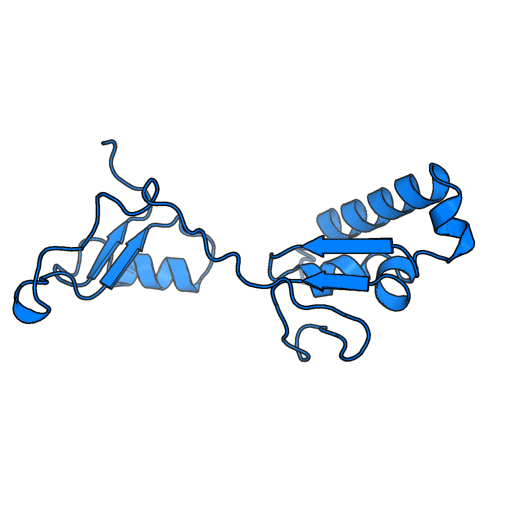821 14.863 1.00 92.12 106 PHE A O 1
ATOM 862 N N . PHE A 1 107 ? -16.026 -1.689 16.915 1.00 92.81 107 PHE A N 1
ATOM 863 C CA . PHE A 1 107 ? -14.647 -1.512 16.478 1.00 92.81 107 PHE A CA 1
ATOM 864 C C . PHE A 1 107 ? -13.709 -2.329 17.364 1.00 92.81 107 PHE A C 1
ATOM 866 O O . PHE A 1 107 ? -13.806 -2.289 18.590 1.00 92.81 107 PHE A O 1
ATOM 873 N N . ALA A 1 108 ? -12.764 -3.030 16.741 1.00 92.88 108 ALA A N 1
ATOM 874 C CA . ALA A 1 108 ? -11.650 -3.661 17.430 1.00 92.88 108 ALA A CA 1
ATOM 875 C C . ALA A 1 108 ? -10.348 -3.371 16.679 1.00 92.88 108 ALA A C 1
ATOM 877 O O . ALA A 1 108 ? -10.223 -3.725 15.505 1.00 92.88 108 ALA A O 1
ATOM 878 N N . GLY A 1 109 ? -9.381 -2.734 17.334 1.00 89.94 109 GLY A N 1
ATOM 879 C CA . GLY A 1 109 ? -8.090 -2.446 16.719 1.00 89.94 109 GLY A CA 1
ATOM 880 C C . GLY A 1 109 ? -7.198 -1.535 17.554 1.00 89.94 109 GLY A C 1
ATOM 881 O O . GLY A 1 109 ? -7.659 -0.557 18.137 1.00 89.94 109 GLY A O 1
ATOM 882 N N . GLY A 1 110 ? -5.897 -1.835 17.551 1.00 88.56 110 GLY A N 1
ATOM 883 C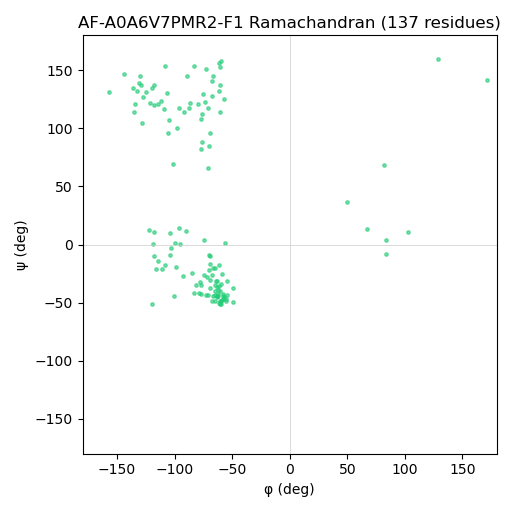 CA . GLY A 1 110 ? -4.897 -1.063 18.288 1.00 88.56 110 GLY A CA 1
ATOM 884 C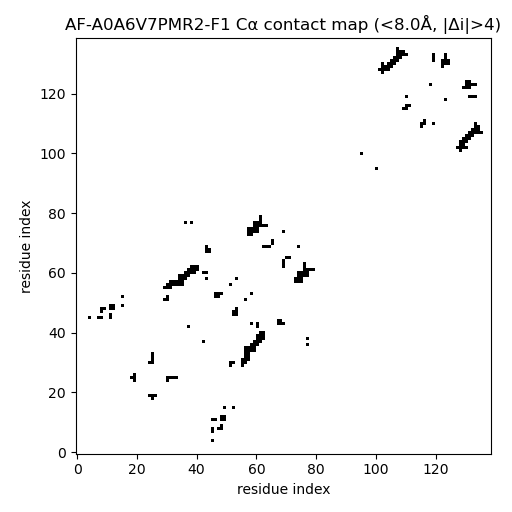 C . GLY A 1 110 ? -4.793 0.395 17.831 1.00 88.56 110 GLY A C 1
ATOM 885 O O . GLY A 1 110 ? -5.088 0.711 16.666 1.00 88.56 110 GLY A O 1
ATOM 886 N N . SER A 1 111 ? -4.302 1.254 18.727 1.00 88.81 111 SER A N 1
ATOM 887 C CA . SER A 1 111 ? -4.150 2.701 18.539 1.00 88.81 111 SER A CA 1
ATOM 888 C C . SER A 1 111 ? -3.042 3.098 17.544 1.00 88.81 111 SER A C 1
ATOM 890 O O . SER A 1 111 ? -2.037 3.709 17.897 1.00 88.81 111 SER A O 1
ATOM 892 N N . HIS A 1 112 ? -3.224 2.752 16.269 1.00 83.75 112 HIS A N 1
ATOM 893 C CA . HIS A 1 112 ? -2.269 3.015 15.188 1.00 83.75 112 HIS A CA 1
ATOM 894 C C . HIS A 1 112 ? -2.703 4.219 14.345 1.00 83.75 112 HIS A C 1
ATOM 896 O O . HIS A 1 112 ? -3.125 4.069 13.199 1.00 83.75 112 HIS A O 1
ATOM 902 N N . GLY A 1 113 ? -2.642 5.412 14.937 1.00 84.00 113 GLY A N 1
ATOM 903 C CA . GLY A 1 113 ? -2.893 6.679 14.252 1.00 84.00 113 GLY A CA 1
ATOM 904 C C . GLY A 1 113 ? -3.910 7.573 14.957 1.00 84.00 113 GLY A C 1
ATOM 905 O O . GLY A 1 113 ? -4.747 7.119 15.736 1.00 84.00 113 GLY A O 1
ATOM 906 N N . TYR A 1 114 ? -3.856 8.861 14.623 1.00 89.12 114 TYR A N 1
ATOM 907 C CA . TYR A 1 114 ? -4.607 9.925 15.294 1.00 89.12 114 TYR A CA 1
ATOM 908 C C . TYR A 1 114 ? -6.123 9.679 15.363 1.00 89.12 114 TYR A C 1
ATOM 910 O O . TYR A 1 114 ? -6.741 9.849 16.411 1.00 89.12 114 TYR A O 1
ATOM 918 N N . ILE A 1 115 ? -6.736 9.219 14.267 1.00 91.75 115 ILE A N 1
ATOM 919 C CA . ILE A 1 115 ? -8.185 8.956 14.229 1.00 91.75 115 ILE A CA 1
ATOM 920 C C . ILE A 1 115 ? -8.562 7.812 15.180 1.00 91.75 115 ILE A C 1
ATOM 922 O O . ILE A 1 115 ? -9.578 7.896 15.867 1.00 91.75 115 ILE A O 1
ATOM 926 N N . ARG A 1 116 ? -7.741 6.755 15.257 1.00 93.38 116 ARG A N 1
ATOM 927 C CA . ARG A 1 116 ? -7.995 5.627 16.165 1.00 93.38 116 ARG A CA 1
ATOM 928 C C . ARG A 1 116 ? -7.821 6.038 17.622 1.00 93.38 116 ARG A C 1
ATOM 930 O O . ARG A 1 116 ? -8.631 5.631 18.445 1.00 93.38 116 ARG A O 1
ATOM 937 N N . GLU A 1 117 ? -6.849 6.897 17.929 1.00 94.38 117 GLU A N 1
ATOM 938 C CA . GLU A 1 117 ? -6.714 7.484 19.268 1.00 94.38 117 GLU A CA 1
ATOM 939 C C . GLU A 1 117 ? -7.972 8.252 19.682 1.00 94.38 117 GLU A C 1
ATOM 941 O O . GLU A 1 117 ? -8.473 8.062 20.790 1.00 94.38 117 GLU A O 1
ATOM 946 N N . LEU A 1 118 ? -8.506 9.102 18.799 1.00 95.62 118 LEU A N 1
ATOM 947 C CA . LEU A 1 118 ? -9.746 9.834 19.063 1.00 95.62 118 LEU A CA 1
ATOM 948 C C . LEU A 1 118 ? -10.934 8.888 19.257 1.00 95.62 118 LEU A C 1
ATOM 950 O O . LEU A 1 118 ? -11.702 9.069 20.199 1.00 95.62 118 LEU A O 1
ATOM 954 N N . LEU A 1 119 ? -11.059 7.864 18.408 1.00 95.44 119 LEU A N 1
ATOM 955 C CA . LEU A 1 119 ? -12.118 6.859 18.495 1.00 95.44 119 LEU A CA 1
ATOM 956 C C . LEU A 1 119 ? -12.072 6.115 19.836 1.00 95.44 119 LEU A C 1
ATOM 958 O O . LEU A 1 119 ? -13.082 6.054 20.539 1.00 95.44 119 LEU A O 1
ATOM 962 N N . LEU A 1 120 ? -10.903 5.592 20.219 1.00 95.88 120 LEU A N 1
ATOM 963 C CA . LEU A 1 120 ? -10.712 4.891 21.491 1.00 95.88 120 LEU A CA 1
ATOM 964 C C . LEU A 1 120 ? -11.029 5.822 22.667 1.00 95.88 120 LEU A C 1
ATOM 966 O O . LEU A 1 120 ? -11.839 5.483 23.527 1.00 95.88 120 LEU A O 1
ATOM 970 N N . ARG A 1 121 ? -10.485 7.046 22.664 1.00 95.50 121 ARG A N 1
ATOM 971 C CA . ARG A 1 121 ? -10.764 8.041 23.710 1.00 95.50 121 ARG A CA 1
ATOM 972 C C . ARG A 1 121 ? -12.241 8.400 23.806 1.00 95.50 121 ARG A C 1
ATOM 974 O O . ARG A 1 121 ? -12.692 8.698 24.909 1.00 95.50 121 ARG A O 1
ATOM 981 N N . HIS A 1 122 ? -12.982 8.425 22.703 1.00 95.94 122 HIS A N 1
ATOM 982 C CA . HIS A 1 122 ? -14.378 8.854 22.709 1.00 95.94 122 HIS A CA 1
ATOM 983 C C . HIS A 1 122 ? -15.343 7.733 23.117 1.00 95.94 122 HIS A C 1
ATOM 985 O O . HIS A 1 122 ? -16.239 7.991 23.916 1.00 95.94 122 HIS A O 1
ATOM 991 N N . TRP A 1 123 ? -15.148 6.499 22.639 1.00 96.81 123 TRP A N 1
ATOM 992 C CA . TRP A 1 123 ? -16.152 5.431 22.780 1.00 96.81 123 TRP A CA 1
ATOM 993 C C . TRP A 1 123 ? -15.724 4.225 23.622 1.00 96.81 123 TRP A C 1
ATOM 995 O O . TRP A 1 123 ? -16.593 3.516 24.131 1.00 96.81 123 TRP A O 1
ATOM 1005 N N . GLN A 1 124 ? -14.427 3.975 23.828 1.00 95.75 124 GLN A N 1
ATOM 1006 C CA . GLN A 1 124 ? -13.979 2.785 24.562 1.00 95.75 124 GLN A CA 1
ATOM 1007 C C . GLN A 1 124 ? -14.514 2.776 25.998 1.00 95.75 124 GLN A C 1
ATOM 1009 O O . GLN A 1 124 ? -14.155 3.620 26.817 1.00 95.75 124 GLN A O 1
ATOM 1014 N N . GLY A 1 125 ? -15.389 1.810 26.295 1.00 94.19 125 GLY A N 1
ATOM 1015 C CA . GLY A 1 125 ? -16.031 1.662 27.605 1.00 94.19 125 GLY A CA 1
ATOM 1016 C C . GLY A 1 125 ? -17.001 2.789 27.982 1.00 94.19 125 GLY A C 1
ATOM 1017 O O . GLY A 1 125 ? -17.369 2.887 29.150 1.00 94.19 125 GLY A O 1
ATOM 1018 N N . LYS A 1 126 ? -17.394 3.646 27.030 1.00 96.25 126 LYS A N 1
ATOM 1019 C CA . LYS A 1 126 ? -18.209 4.850 27.283 1.00 96.25 126 LYS A CA 1
ATOM 1020 C C . LYS A 1 126 ? -19.625 4.770 26.727 1.00 96.25 126 LYS A C 1
ATOM 1022 O O . LYS A 1 126 ? -20.500 5.474 27.219 1.00 96.25 126 LYS A O 1
ATOM 1027 N N . ASP A 1 127 ? -19.855 3.902 25.750 1.00 94.50 127 ASP A N 1
ATOM 1028 C CA . ASP A 1 127 ? -21.146 3.723 25.095 1.00 94.50 127 ASP A CA 1
ATOM 1029 C C . ASP A 1 127 ? -21.517 2.231 25.082 1.00 94.50 127 ASP A C 1
ATOM 1031 O O . ASP A 1 127 ? -20.669 1.363 24.870 1.00 94.50 127 ASP A O 1
ATOM 1035 N N . ARG A 1 128 ? -22.784 1.921 25.379 1.00 92.38 128 ARG A N 1
ATOM 1036 C CA . ARG A 1 128 ? -23.295 0.541 25.412 1.00 92.38 128 ARG A CA 1
ATOM 1037 C C . ARG A 1 128 ? -23.721 0.042 24.033 1.00 92.38 128 ARG A C 1
ATOM 1039 O O . ARG A 1 128 ? -23.740 -1.166 23.811 1.00 92.38 128 ARG A O 1
ATOM 1046 N N . GLU A 1 129 ? -24.066 0.957 23.136 1.00 92.31 129 GLU A N 1
ATOM 1047 C CA . GLU A 1 129 ? -24.463 0.683 21.760 1.00 92.31 129 GLU A CA 1
ATOM 1048 C C . GLU A 1 129 ? -23.253 0.749 20.816 1.00 92.31 129 GLU A C 1
ATOM 1050 O O . GLU A 1 129 ? -23.233 0.050 19.804 1.00 92.31 129 GLU A O 1
ATOM 1055 N N . VAL A 1 130 ? -22.213 1.521 21.151 1.00 94.88 130 VAL A N 1
ATOM 1056 C CA . VAL A 1 130 ? -20.950 1.579 20.393 1.00 94.88 130 VAL A CA 1
ATOM 1057 C C . VAL A 1 130 ? -19.837 0.848 21.143 1.00 94.88 130 VAL A C 1
ATOM 1059 O O . VAL A 1 130 ? -19.160 1.392 22.013 1.00 94.88 130 VAL A O 1
ATOM 1062 N N . VAL A 1 131 ? -19.631 -0.415 20.778 1.00 94.38 131 VAL A N 1
ATOM 1063 C CA . VAL A 1 131 ? -18.679 -1.312 21.435 1.00 94.38 131 VAL A CA 1
ATOM 1064 C C . VAL A 1 131 ? -17.295 -1.167 20.807 1.00 94.38 131 VAL A C 1
ATOM 1066 O O . VAL A 1 131 ? -17.089 -1.475 19.635 1.00 94.38 131 VAL A O 1
ATOM 1069 N N . VAL A 1 132 ? -16.326 -0.723 21.603 1.00 95.50 132 VAL A N 1
ATOM 1070 C CA . VAL A 1 132 ? -14.969 -0.421 21.137 1.00 95.50 132 VAL A CA 1
ATOM 1071 C C . VAL A 1 132 ? -13.934 -1.152 21.984 1.00 95.50 132 VAL A C 1
ATOM 1073 O O . VAL A 1 132 ? -13.915 -1.012 23.207 1.00 95.50 132 VAL A O 1
ATOM 1076 N N . TYR A 1 133 ? -13.042 -1.885 21.319 1.00 94.19 133 TYR A N 1
ATOM 1077 C CA . TYR A 1 133 ? -11.915 -2.590 21.923 1.00 94.19 133 TYR A CA 1
ATOM 1078 C C . TYR A 1 133 ? -10.596 -2.176 21.267 1.00 94.19 133 TYR A C 1
ATOM 1080 O O . TYR A 1 133 ? -10.456 -2.222 20.049 1.00 94.19 133 TYR A O 1
ATOM 1088 N N . GLU A 1 134 ? -9.585 -1.837 22.062 1.00 93.56 134 GLU A N 1
ATOM 1089 C CA . GLU A 1 134 ? -8.221 -1.730 21.529 1.00 93.56 134 GLU A CA 1
ATOM 1090 C C . GLU A 1 134 ? -7.642 -3.127 21.236 1.00 93.56 134 GLU A C 1
ATOM 1092 O O . GLU A 1 134 ? -7.098 -3.381 20.162 1.00 93.56 134 GLU A O 1
ATOM 1097 N N . TYR A 1 135 ? -7.865 -4.060 22.165 1.00 89.88 135 TYR A N 1
ATOM 1098 C CA . TYR A 1 135 ? -7.568 -5.483 22.033 1.00 89.88 135 TYR A CA 1
ATOM 1099 C C . TYR A 1 135 ? -8.791 -6.292 22.449 1.00 89.88 135 TYR A C 1
ATOM 1101 O O . TYR A 1 135 ? -9.455 -5.959 23.434 1.00 89.88 135 TYR A O 1
ATOM 1109 N N . LEU A 1 136 ? -9.089 -7.359 21.706 1.00 88.06 136 LEU A N 1
ATOM 1110 C CA . LEU A 1 136 ? -10.174 -8.259 22.079 1.00 88.06 136 LEU A CA 1
ATOM 1111 C C . LEU A 1 136 ? -9.819 -9.006 23.376 1.00 88.06 136 LEU A C 1
ATOM 1113 O O . LEU A 1 136 ? -8.667 -9.419 23.543 1.00 88.06 136 LEU A O 1
ATOM 1117 N N . PRO A 1 137 ? -10.786 -9.204 24.288 1.00 84.50 137 PRO A N 1
ATOM 1118 C CA . PRO A 1 137 ? -10.586 -10.073 25.439 1.00 84.50 137 PRO A CA 1
ATOM 1119 C C . PRO A 1 137 ? -10.281 -11.504 24.976 1.00 84.50 137 PRO A C 1
ATOM 1121 O O . PRO A 1 137 ? -10.701 -11.925 23.896 1.00 84.50 137 PRO A O 1
ATOM 1124 N N . ARG A 1 138 ? -9.543 -12.258 25.799 1.00 84.88 138 ARG A N 1
ATOM 1125 C CA . ARG A 1 138 ? -9.322 -13.688 25.543 1.00 84.88 138 ARG A CA 1
ATOM 1126 C C . ARG A 1 138 ? -10.674 -14.411 25.564 1.00 84.88 138 ARG A C 1
ATOM 1128 O O . ARG A 1 138 ? -11.476 -14.154 26.462 1.00 84.88 138 ARG A O 1
ATOM 1135 N N . GLY A 1 139 ? -10.900 -15.244 24.549 1.00 70.31 139 GLY A N 1
ATOM 1136 C CA . GLY A 1 139 ? -12.072 -16.115 24.431 1.00 70.31 139 GLY A CA 1
ATOM 1137 C C . GLY A 1 139 ? -11.947 -17.386 25.251 1.00 70.31 139 GLY A C 1
ATOM 1138 O O . GLY A 1 139 ? -10.801 -17.736 25.620 1.00 70.31 139 GLY A O 1
#

Nearest PDB structures (foldseek):
  7sch-assembly1_B  TM=5.545E-01  e=6.166E-01  Homo sapiens

Radius of gyration: 21.18 Å; Cα contacts (8 Å, |Δi|>4): 148; chains: 1; bounding box: 55×38×49 Å

pLDDT: mean 86.68, std 13.28, range [45.84, 97.19]

Secondary structure (DSSP, 8-state):
---TTHHHHHHHHHHHHHHHHH-HHHHHHTTTT-EEEE-STTHHHHHTTSHHHHHHSEEEES---GGGT--TTT-EEPPP-----TTTSSSSSSS--GGG---SEEEE----SHHHHHHHHHHTTT-SSEEEESSPPP-

Organism: NCBI:txid296719

Foldseek 3Di:
DDPPCVVVLVVLQVVVVVCVVPDVVCVVQVQQPPEDEDADLCQQVSLVSHPSSNPRHEYAYQDCDVVSRHDPPRYHHNDDDPPPDCPPPVPDDDPDDPVRQQAPAEEEAAPDDDVSVVVCVPDDVNDRNHHYYNHDDDD

Sequence (139 aa):
MIDYWGPQRRLVADYVDVIASKYPYWNRSEGADNFIVSCHDWAPYLSGANPQLYKNSIRVICNANMSEGFERGKDVTLPEVNVKGRHLLRHYTINRPPTGRTILGFFAGGSHGYIRELLLRHWQGKDREVVVYEYLPRG

InterPro domains:
  IPR004263 Exostosin-like [PTHR11062] (8-134)
  IPR040911 Exostosin, GT47 domain [PF03016] (9-128)

Mean predicted aligned error: 8.97 Å

Solvent-accessible surface area (backbone atoms only — not comparable to full-atom values): 8434 Å² total; per-residue (Å²): 133,86,71,87,51,54,70,59,26,48,52,48,27,53,49,50,51,51,48,43,73,73,36,72,69,31,66,75,49,50,28,43,90,38,76,50,79,42,71,55,85,59,41,50,58,42,40,60,46,30,69,46,54,48,72,40,24,31,40,33,24,49,62,75,49,53,94,61,58,40,48,88,97,60,46,42,68,49,74,82,77,80,81,88,46,83,78,84,58,72,83,71,85,89,86,66,58,80,90,69,57,71,63,82,41,80,48,76,52,63,74,82,47,73,69,47,45,52,49,47,74,68,29,46,87,67,41,85,34,37,43,45,32,57,65,80,77,87,130